Protein AF-A0A819RD17-F1 (afdb_monomer_lite)

InterPro domains:
  IPR031424 UPAR/Ly6 domain-containing protein Quiver-like [PF17064] (22-105)
  IPR050975 Sleep homeostasis regulator [PTHR33562] (3-104)

Secondary structure (DSSP, 8-state):
--HHHHHHHHHHHHHT-PPPPPEEE-EETTT-TTS-SSS---TTTSPEEETTGGGGGSBTEEEEEEEEEPPP-SSS---EEEEEEEEEEETTEEESSPEEEE-TTS-EEEE-

Structure (mmCIF, N/CA/C/O backbone):
data_AF-A0A819RD17-F1
#
_entry.id   AF-A0A819RD17-F1
#
loop_
_atom_site.group_PDB
_atom_site.id
_atom_site.type_symbol
_atom_site.label_atom_id
_atom_site.label_alt_id
_atom_site.label_comp_id
_atom_site.label_asym_id
_atom_site.label_entity_id
_atom_site.label_seq_id
_atom_site.pdbx_PDB_ins_code
_atom_site.Cartn_x
_atom_site.Cartn_y
_atom_site.Cartn_z
_atom_site.occupancy
_atom_site.B_iso_or_equiv
_atom_site.auth_seq_id
_atom_site.auth_comp_id
_atom_site.auth_asym_id
_atom_site.auth_atom_id
_atom_site.pdbx_PDB_model_num
ATOM 1 N N . MET A 1 1 ? -21.193 -17.506 45.192 1.00 62.19 1 MET A N 1
ATOM 2 C CA . MET A 1 1 ? -20.899 -17.572 43.744 1.00 62.19 1 MET A CA 1
ATOM 3 C C . MET A 1 1 ? -19.393 -17.740 43.605 1.00 62.19 1 MET A C 1
ATOM 5 O O . MET A 1 1 ? -18.667 -16.884 44.088 1.00 62.19 1 MET A O 1
ATOM 9 N N . ASN A 1 2 ? -18.933 -18.905 43.141 1.00 82.00 2 ASN A N 1
ATOM 10 C CA . ASN A 1 2 ? -17.536 -19.341 43.277 1.00 82.00 2 ASN A CA 1
ATOM 11 C C . ASN A 1 2 ? -16.602 -18.449 42.436 1.00 82.00 2 ASN A C 1
ATOM 13 O O . ASN A 1 2 ? -16.873 -18.237 41.257 1.00 82.00 2 ASN A O 1
ATOM 17 N N . THR A 1 3 ? -15.500 -17.956 43.004 1.00 86.31 3 THR A N 1
ATOM 18 C CA . THR A 1 3 ? -14.491 -17.127 42.301 1.00 86.31 3 THR A CA 1
ATOM 19 C C . THR A 1 3 ? -13.966 -17.789 41.024 1.00 86.31 3 THR A C 1
ATOM 21 O O . THR A 1 3 ? -13.708 -17.119 40.028 1.00 86.31 3 THR A O 1
ATOM 24 N N . LEU A 1 4 ? -13.904 -19.119 41.020 1.00 87.12 4 LEU A N 1
ATOM 25 C CA . LEU A 1 4 ? -13.515 -19.949 39.879 1.00 87.12 4 LEU A CA 1
ATOM 26 C C . LEU A 1 4 ? -14.511 -19.858 38.705 1.00 87.12 4 LEU A C 1
ATOM 28 O O . LEU A 1 4 ? -14.116 -19.848 37.545 1.00 87.12 4 LEU A O 1
ATOM 32 N N . PHE A 1 5 ? -15.802 -19.716 39.013 1.00 89.81 5 PHE A N 1
ATOM 33 C CA . PHE A 1 5 ? -16.865 -19.541 38.022 1.00 89.81 5 PHE A CA 1
ATOM 34 C C . PHE A 1 5 ? -16.787 -18.158 37.362 1.00 89.81 5 PHE A C 1
ATOM 36 O O . PHE A 1 5 ? -16.983 -18.027 36.158 1.00 89.81 5 PHE A O 1
ATOM 43 N N . ILE A 1 6 ? -16.440 -17.132 38.145 1.00 89.31 6 ILE A N 1
ATOM 44 C CA . ILE A 1 6 ? -16.242 -15.763 37.652 1.00 89.31 6 ILE A CA 1
ATOM 45 C C . ILE A 1 6 ? -15.029 -15.710 36.712 1.00 89.31 6 ILE A C 1
ATOM 47 O O . ILE A 1 6 ? -15.130 -15.161 35.619 1.00 89.31 6 ILE A O 1
ATOM 51 N N . LEU A 1 7 ? -13.912 -16.341 37.091 1.00 91.31 7 LEU A N 1
ATOM 52 C CA . LEU A 1 7 ? -12.710 -16.442 36.250 1.00 91.31 7 LEU A CA 1
ATOM 53 C C . LEU A 1 7 ? -12.985 -17.123 34.904 1.00 91.31 7 LEU A C 1
ATOM 55 O O . LEU A 1 7 ? -12.504 -16.654 33.876 1.00 91.31 7 LEU A O 1
ATOM 59 N N . PHE A 1 8 ? -13.783 -18.192 34.901 1.00 92.19 8 PHE A N 1
ATOM 60 C CA . PHE A 1 8 ? -14.159 -18.891 33.673 1.00 92.19 8 PHE A CA 1
ATOM 61 C C . PHE A 1 8 ? -14.958 -17.992 32.717 1.00 92.19 8 PHE A C 1
ATOM 63 O O . PHE A 1 8 ? -14.619 -17.900 31.540 1.00 92.19 8 PHE A O 1
ATOM 70 N N . PHE A 1 9 ? -15.966 -17.269 33.218 1.00 91.31 9 PHE A N 1
ATOM 71 C CA . PHE A 1 9 ? -16.749 -16.342 32.393 1.00 91.31 9 PHE A CA 1
ATOM 72 C C . PHE A 1 9 ? -15.921 -15.168 31.860 1.00 91.31 9 PHE A C 1
ATOM 74 O O . PHE A 1 9 ? -16.098 -14.777 30.709 1.00 91.31 9 PHE A O 1
ATOM 81 N N . VAL A 1 10 ? -14.989 -14.637 32.658 1.00 92.81 10 VAL A N 1
ATOM 82 C CA . VAL A 1 10 ? -14.076 -13.571 32.214 1.00 92.81 10 VAL A CA 1
ATOM 83 C C . VAL A 1 10 ? -13.148 -14.070 31.106 1.00 92.81 10 VAL A C 1
ATOM 85 O O . VAL A 1 10 ? -12.993 -13.388 30.097 1.00 92.81 10 VAL A O 1
ATOM 88 N N . LEU A 1 11 ? -12.576 -15.270 31.245 1.00 91.31 11 LEU A N 1
ATOM 89 C CA . LEU A 1 11 ? -11.732 -15.865 30.207 1.00 91.31 11 LEU A CA 1
ATOM 90 C C . LEU A 1 11 ? -12.502 -16.059 28.901 1.00 91.31 11 LEU A C 1
ATOM 92 O O . LEU A 1 11 ? -12.014 -15.624 27.866 1.00 91.31 11 LEU A O 1
ATOM 96 N N . VAL A 1 12 ? -13.710 -16.633 28.955 1.00 90.62 12 VAL A N 1
ATOM 97 C CA . VAL A 1 12 ? -14.572 -16.823 27.774 1.00 90.62 12 VAL A CA 1
ATOM 98 C C . VAL A 1 12 ? -14.935 -15.490 27.111 1.00 90.62 12 VAL A C 1
ATOM 100 O O . VAL A 1 12 ? -14.962 -15.406 25.886 1.00 90.62 12 VAL A O 1
ATOM 103 N N . TYR A 1 13 ? -15.161 -14.435 27.896 1.00 89.44 13 TYR A N 1
ATOM 104 C CA . TYR A 1 13 ? -15.461 -13.104 27.369 1.00 89.44 13 TYR A CA 1
ATOM 105 C C . TYR A 1 13 ? -14.274 -12.490 26.608 1.00 89.44 13 TYR A C 1
ATOM 107 O O . TYR A 1 13 ? -14.463 -11.888 25.557 1.00 89.44 13 TYR A O 1
ATOM 115 N N . ILE A 1 14 ? -13.041 -12.687 27.090 1.00 86.94 14 ILE A N 1
ATOM 116 C CA . ILE A 1 14 ? -11.831 -12.136 26.454 1.00 86.94 14 ILE A CA 1
ATOM 117 C C . ILE A 1 14 ? -11.557 -12.787 25.086 1.00 86.94 14 ILE A C 1
ATOM 119 O O . ILE A 1 14 ? -11.112 -12.107 24.167 1.00 86.94 14 ILE A O 1
ATOM 123 N N . ILE A 1 15 ? -11.859 -14.078 24.913 1.00 82.69 15 ILE A N 1
ATOM 124 C CA . ILE A 1 15 ? -11.660 -14.792 23.630 1.00 82.69 15 ILE A CA 1
ATOM 125 C C . ILE A 1 15 ? -12.662 -14.372 22.543 1.00 82.69 15 ILE A C 1
ATOM 127 O O . ILE A 1 15 ? -12.461 -14.688 21.375 1.00 82.69 15 ILE A O 1
ATOM 131 N N . GLN A 1 16 ? -13.756 -13.706 22.921 1.00 76.69 16 GLN A N 1
ATOM 132 C CA . GLN A 1 16 ? -14.814 -13.258 22.009 1.00 76.69 16 GLN A CA 1
ATOM 133 C C . GLN A 1 16 ? -14.598 -11.821 21.511 1.00 76.69 16 GLN A C 1
ATOM 135 O O . GLN A 1 16 ? -15.432 -11.318 20.762 1.00 76.69 16 GLN A O 1
ATOM 140 N N . ILE A 1 17 ? -13.526 -11.139 21.932 1.00 77.50 17 ILE A N 1
ATOM 141 C CA . ILE A 1 17 ? -13.257 -9.762 21.510 1.00 77.50 17 ILE A CA 1
ATOM 142 C C . ILE A 1 17 ? -12.912 -9.780 20.012 1.00 77.50 17 ILE A C 1
ATOM 144 O O . ILE A 1 17 ? -11.894 -10.376 19.646 1.00 77.50 17 ILE A O 1
ATOM 148 N N . PRO A 1 18 ? -13.730 -9.161 19.138 1.00 68.12 18 PRO A N 1
ATOM 149 C CA . PRO A 1 18 ? -13.377 -9.036 17.735 1.00 68.12 18 PRO A CA 1
ATOM 150 C C . PRO A 1 18 ? -12.120 -8.167 17.630 1.00 68.12 18 PRO A C 1
ATOM 152 O O . PRO A 1 18 ? -12.041 -7.090 18.220 1.00 68.12 18 PRO A O 1
ATOM 155 N N . VAL A 1 19 ? -11.116 -8.661 16.913 1.00 70.31 19 VAL A N 1
ATOM 156 C CA . VAL A 1 19 ? -9.969 -7.846 16.496 1.00 70.31 19 VAL A CA 1
ATOM 157 C C . VAL A 1 19 ? -10.490 -6.870 15.446 1.00 70.31 19 VAL A C 1
ATOM 159 O O . VAL A 1 19 ? -11.272 -7.299 14.611 1.00 70.31 19 VAL A O 1
ATOM 162 N N . ASP A 1 20 ? -10.101 -5.594 15.467 1.00 73.44 20 ASP A N 1
ATOM 163 C CA . ASP A 1 20 ? -10.421 -4.686 14.357 1.00 73.44 20 ASP A CA 1
ATOM 164 C C . ASP A 1 20 ? -9.622 -5.088 13.109 1.00 73.44 20 ASP A C 1
ATOM 166 O O . ASP A 1 20 ? -8.416 -5.343 13.183 1.00 73.44 20 ASP A O 1
ATOM 170 N N . GLY A 1 21 ? -10.305 -5.165 11.966 1.00 83.25 21 GLY A N 1
ATOM 171 C CA . GLY A 1 21 ? -9.683 -5.460 10.677 1.00 83.25 21 GLY A CA 1
ATOM 172 C C . GLY A 1 21 ? -8.745 -4.333 10.252 1.00 83.25 21 GLY A C 1
ATOM 173 O O . GLY A 1 21 ? -8.955 -3.168 10.601 1.00 83.25 21 GLY A O 1
ATOM 174 N N . ILE A 1 22 ? -7.686 -4.657 9.506 1.00 89.12 22 ILE A N 1
ATOM 175 C CA . ILE A 1 22 ? -6.764 -3.626 9.023 1.00 89.12 22 ILE A CA 1
ATOM 176 C C . ILE A 1 22 ? -7.434 -2.726 7.978 1.00 89.12 22 ILE A C 1
ATOM 178 O O . ILE A 1 22 ? -7.899 -3.183 6.935 1.00 89.12 22 ILE A O 1
ATOM 182 N N . GLN A 1 23 ? -7.415 -1.420 8.244 1.00 91.44 23 GLN A N 1
ATOM 183 C CA . GLN A 1 23 ? -7.935 -0.401 7.340 1.00 91.44 23 GLN A CA 1
ATOM 184 C C . GLN A 1 23 ? -6.818 0.521 6.852 1.00 91.44 23 GLN A C 1
ATOM 186 O O . GLN A 1 23 ? -5.971 0.962 7.634 1.00 91.44 23 GLN A O 1
ATOM 191 N N . CYS A 1 24 ? -6.825 0.835 5.557 1.00 92.75 24 CYS A N 1
ATOM 192 C CA . CYS A 1 24 ? -5.804 1.668 4.925 1.00 92.75 24 CYS A CA 1
ATOM 193 C C . CYS A 1 24 ? -6.437 2.739 4.040 1.00 92.75 24 CYS A C 1
ATOM 195 O O . CYS A 1 24 ? -7.500 2.542 3.459 1.00 92.75 24 CYS A O 1
ATOM 197 N N . TYR A 1 25 ? -5.750 3.868 3.883 1.00 93.31 25 TYR A N 1
ATOM 198 C CA . TYR A 1 25 ? -6.114 4.848 2.863 1.00 93.31 25 TYR A CA 1
ATOM 199 C C . TYR A 1 25 ? -5.740 4.330 1.475 1.00 93.31 25 TYR A C 1
ATOM 201 O O . TYR A 1 25 ? -4.591 3.929 1.257 1.00 93.31 25 TYR A O 1
ATOM 209 N N . GLN A 1 26 ? -6.688 4.383 0.539 1.00 91.44 26 GLN A N 1
ATOM 210 C CA . GLN A 1 26 ? -6.464 4.002 -0.851 1.00 91.44 26 GLN A CA 1
ATOM 211 C C . GLN A 1 26 ? -6.545 5.231 -1.757 1.00 91.44 26 GLN A C 1
ATOM 213 O O . GLN A 1 26 ? -7.598 5.853 -1.848 1.00 91.44 26 GLN A O 1
ATOM 218 N N . CYS A 1 27 ? -5.423 5.598 -2.385 1.00 92.56 27 CYS A N 1
ATOM 219 C CA . CYS A 1 27 ? -5.355 6.739 -3.303 1.00 92.56 27 CYS A CA 1
ATOM 220 C C . CYS A 1 27 ? -4.142 6.673 -4.240 1.00 92.56 27 CYS A C 1
ATOM 222 O O . CYS A 1 27 ? -3.126 6.041 -3.913 1.00 92.56 27 CYS A O 1
ATOM 224 N N . SER A 1 28 ? -4.229 7.357 -5.383 1.00 93.00 28 SER A N 1
ATOM 225 C CA . SER A 1 28 ? -3.150 7.464 -6.373 1.00 93.00 28 SER A CA 1
ATOM 226 C C . SER A 1 28 ? -2.888 8.919 -6.741 1.00 93.00 28 SER A C 1
ATOM 228 O O . SER A 1 28 ? -3.806 9.643 -7.101 1.00 93.00 28 SER A O 1
ATOM 230 N N . SER A 1 29 ? -1.627 9.351 -6.736 1.00 93.94 29 SER A N 1
ATOM 231 C CA . SER A 1 29 ? -1.275 10.727 -7.115 1.00 93.94 29 SER A CA 1
ATOM 232 C C . SER A 1 29 ? -1.461 11.043 -8.601 1.00 93.94 29 SER A C 1
ATOM 234 O O . SER A 1 29 ? -1.305 12.195 -8.991 1.00 93.94 29 SER A O 1
ATOM 236 N N . GLU A 1 30 ? -1.689 10.029 -9.439 1.00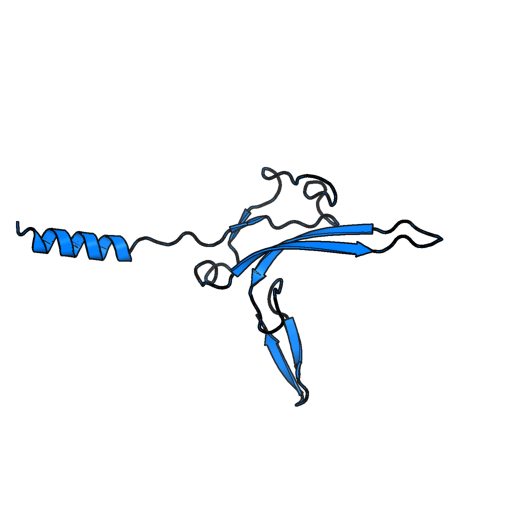 90.56 30 GLU A N 1
ATOM 237 C CA . GLU A 1 30 ? -2.008 10.209 -10.863 1.00 90.56 30 GLU A CA 1
ATOM 238 C C . GLU A 1 30 ? -3.484 10.565 -11.082 1.00 90.56 30 GLU A C 1
ATOM 240 O O . GLU A 1 30 ? -3.804 11.242 -12.055 1.00 90.56 30 GLU A O 1
ATOM 245 N N . GLU A 1 31 ? -4.365 10.135 -10.176 1.00 88.94 31 GLU A N 1
ATOM 246 C CA . GLU A 1 31 ? -5.821 10.261 -10.318 1.00 88.94 31 GLU A CA 1
ATOM 247 C C . GLU A 1 31 ? -6.414 11.262 -9.312 1.00 88.94 31 GLU A C 1
ATOM 249 O O . GLU A 1 31 ? -7.351 11.988 -9.643 1.00 88.94 31 GLU A O 1
ATOM 254 N N . ASP A 1 32 ? -5.831 11.358 -8.111 1.00 89.56 32 ASP A N 1
ATOM 255 C CA . ASP A 1 32 ? -6.386 12.097 -6.979 1.00 89.56 32 ASP A CA 1
ATOM 256 C C . ASP A 1 32 ? -5.531 13.317 -6.599 1.00 89.56 32 ASP A C 1
ATOM 258 O O . ASP A 1 32 ? -4.422 13.195 -6.066 1.00 89.56 32 ASP A O 1
ATOM 262 N N . GLU A 1 33 ? -6.092 14.521 -6.745 1.00 87.44 33 GLU A N 1
ATOM 263 C CA . GLU A 1 33 ? -5.448 15.772 -6.300 1.00 87.44 33 GLU A CA 1
ATOM 264 C C . GLU A 1 33 ? -5.193 15.784 -4.779 1.00 87.44 33 GLU A C 1
ATOM 266 O O . GLU A 1 33 ? -4.196 16.322 -4.296 1.00 87.44 33 GLU A O 1
ATOM 271 N N . PHE A 1 34 ? -6.057 15.113 -4.011 1.00 91.44 34 PHE A N 1
ATOM 272 C CA . PHE A 1 34 ? -5.952 14.996 -2.553 1.00 91.44 34 PHE A CA 1
ATOM 273 C C . PHE A 1 34 ? -4.916 13.960 -2.088 1.00 91.44 34 PHE A C 1
ATOM 275 O O . PHE A 1 34 ? -4.708 13.788 -0.881 1.00 91.44 34 PHE A O 1
ATOM 282 N N . CYS A 1 35 ? -4.248 13.279 -3.023 1.00 92.44 35 CYS A N 1
ATOM 283 C CA . CYS A 1 35 ? -3.186 12.310 -2.771 1.00 92.44 35 CYS A CA 1
ATOM 284 C C . CYS A 1 35 ? -1.875 12.751 -3.444 1.00 92.44 35 CYS A C 1
ATOM 286 O O . CYS A 1 35 ? -1.311 12.013 -4.252 1.00 92.44 35 CYS A O 1
ATOM 288 N N . PRO A 1 36 ? -1.334 13.939 -3.124 1.00 92.00 36 PRO A N 1
ATOM 289 C CA . PRO A 1 36 ? -0.219 14.492 -3.873 1.00 92.00 36 PRO A CA 1
ATOM 290 C C . PRO A 1 36 ? 1.033 13.608 -3.773 1.00 92.00 36 PRO A C 1
ATOM 292 O O . PRO A 1 36 ? 1.348 13.022 -2.727 1.00 92.00 36 PRO A O 1
ATOM 295 N N . ALA A 1 37 ? 1.793 13.558 -4.870 1.00 91.56 37 ALA A N 1
ATOM 296 C CA . ALA A 1 37 ? 3.082 12.866 -4.931 1.00 91.56 37 ALA A CA 1
ATOM 297 C C . ALA A 1 37 ? 4.125 13.486 -3.981 1.00 91.56 37 ALA A C 1
ATOM 299 O O . ALA A 1 37 ? 5.035 12.807 -3.489 1.00 91.56 37 ALA A O 1
ATOM 300 N N . PHE A 1 38 ? 3.966 14.781 -3.700 1.00 87.94 38 PHE A N 1
ATOM 301 C CA . PHE A 1 38 ? 4.807 15.563 -2.808 1.00 87.94 38 PHE A CA 1
ATOM 302 C C . PHE A 1 38 ? 3.964 16.115 -1.656 1.00 87.94 38 PHE A C 1
ATOM 304 O O . PHE A 1 38 ? 2.950 16.767 -1.877 1.00 87.94 38 PHE A O 1
ATOM 311 N N . GLY A 1 39 ? 4.401 15.880 -0.418 1.00 87.88 39 GLY A N 1
ATOM 312 C CA . GLY A 1 39 ? 3.711 16.361 0.781 1.00 87.88 39 GLY A CA 1
ATOM 313 C C . GLY A 1 39 ? 2.808 15.323 1.451 1.00 87.88 39 GLY A C 1
ATOM 314 O O . GLY A 1 39 ? 2.989 14.109 1.301 1.00 87.88 39 GLY A O 1
ATOM 315 N N . LYS A 1 40 ? 1.883 15.823 2.276 1.00 89.00 40 LYS A N 1
ATOM 316 C CA . LYS A 1 40 ? 0.908 15.016 3.021 1.00 89.00 40 LYS A CA 1
ATOM 317 C C . LYS A 1 40 ? -0.387 14.905 2.216 1.00 89.00 40 LYS A C 1
ATOM 319 O O . LYS A 1 40 ? -0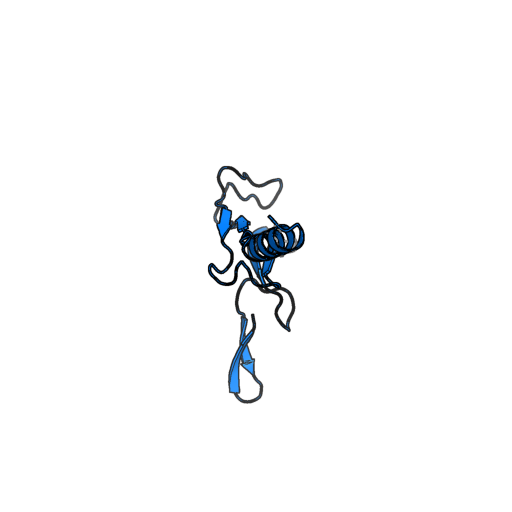.748 15.844 1.518 1.00 89.00 40 LYS A O 1
ATOM 324 N N . PHE A 1 41 ? -1.047 13.756 2.314 1.00 89.88 41 PHE A N 1
ATOM 325 C CA . PHE A 1 41 ? -2.369 13.547 1.726 1.00 89.88 41 PHE A CA 1
ATOM 326 C C . PHE A 1 41 ? -3.449 14.010 2.704 1.00 89.88 41 PHE A C 1
ATOM 328 O O . PHE A 1 41 ? -3.192 14.091 3.907 1.00 89.88 41 PHE A O 1
ATOM 335 N N . ASP A 1 42 ? -4.629 14.327 2.184 1.00 91.06 42 ASP A N 1
ATOM 336 C CA . ASP A 1 42 ? -5.759 14.753 3.007 1.00 91.06 42 ASP A CA 1
ATOM 337 C C . ASP A 1 42 ? -6.555 13.534 3.495 1.00 91.06 42 ASP A C 1
ATOM 339 O O . ASP A 1 42 ? -7.250 12.870 2.725 1.00 91.06 42 ASP A O 1
ATOM 343 N N . GLU A 1 43 ? -6.450 13.232 4.784 1.00 90.38 43 GLU A N 1
ATOM 344 C CA . GLU A 1 43 ? -7.154 12.121 5.437 1.00 90.38 43 GLU A CA 1
ATOM 345 C C . GLU A 1 43 ? -8.682 12.284 5.429 1.00 90.38 43 GLU A C 1
ATOM 347 O O . GLU A 1 43 ? -9.406 11.300 5.521 1.00 90.38 43 GLU A O 1
ATOM 352 N N . THR A 1 44 ? -9.196 13.509 5.275 1.00 90.25 44 THR A N 1
ATOM 353 C CA . THR A 1 44 ?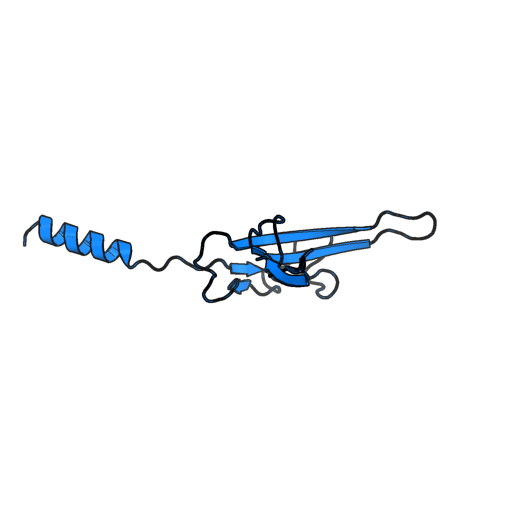 -10.647 13.767 5.245 1.00 90.25 44 THR A CA 1
ATOM 354 C C . THR A 1 44 ? -11.270 13.523 3.873 1.00 90.25 44 THR A C 1
ATOM 356 O O . THR A 1 44 ? -12.488 13.374 3.761 1.00 90.25 44 THR A O 1
ATOM 359 N N . LYS A 1 45 ? -10.443 13.514 2.820 1.00 90.38 45 LYS A N 1
ATOM 360 C CA . LYS A 1 45 ? -10.872 13.359 1.423 1.00 90.38 45 LYS A CA 1
ATOM 361 C C . LYS A 1 45 ? -10.580 11.978 0.861 1.00 90.38 45 LYS A C 1
ATOM 363 O O . LYS A 1 45 ? -11.308 11.528 -0.017 1.00 90.38 45 LYS A O 1
ATOM 368 N N . ASN A 1 46 ? -9.540 11.314 1.356 1.00 89.88 46 ASN A N 1
ATOM 369 C CA . ASN A 1 46 ? -9.194 9.966 0.927 1.00 89.88 46 ASN A CA 1
ATOM 370 C C . ASN A 1 46 ? -9.962 8.935 1.757 1.00 89.88 46 ASN A C 1
ATOM 372 O O . ASN A 1 46 ? -9.990 9.009 2.984 1.00 89.88 46 ASN A O 1
ATOM 376 N N . ALA A 1 47 ? -10.576 7.962 1.088 1.00 87.94 47 ALA A N 1
ATOM 377 C CA . ALA A 1 47 ? -11.358 6.936 1.761 1.00 87.94 47 ALA A CA 1
ATOM 378 C C . ALA A 1 47 ? -10.455 5.963 2.531 1.00 87.94 47 ALA A C 1
ATOM 380 O O . ALA A 1 47 ? -9.442 5.479 2.014 1.00 87.94 47 ALA A O 1
ATOM 381 N N . LEU A 1 48 ? -10.862 5.656 3.762 1.00 91.44 48 LEU A N 1
ATOM 382 C CA . LEU A 1 48 ? -10.329 4.549 4.541 1.00 91.44 48 LEU A CA 1
ATOM 383 C C . LEU A 1 48 ? -11.087 3.279 4.130 1.00 91.44 48 LEU A C 1
ATOM 385 O O . LEU A 1 48 ? -12.315 3.239 4.226 1.00 91.44 48 LEU A O 1
ATOM 389 N N . VAL A 1 49 ? -10.374 2.269 3.639 1.00 90.44 49 VAL A N 1
ATOM 390 C CA . VAL A 1 49 ? -10.969 1.020 3.146 1.00 90.44 49 VAL A CA 1
ATOM 391 C C . VAL A 1 49 ? -10.541 -0.160 4.007 1.00 90.44 49 VAL A C 1
ATOM 393 O O . VAL A 1 49 ? -9.414 -0.196 4.499 1.00 90.44 49 VAL A O 1
ATOM 396 N N . ASP A 1 50 ? -11.442 -1.125 4.173 1.00 90.31 50 ASP A N 1
ATOM 397 C CA . ASP A 1 50 ? -11.156 -2.401 4.828 1.00 90.31 50 ASP A CA 1
ATOM 398 C C . ASP A 1 50 ? -10.378 -3.323 3.878 1.00 90.31 50 ASP A C 1
ATOM 400 O O . ASP A 1 50 ? -10.827 -3.621 2.765 1.00 90.31 50 ASP A O 1
ATOM 404 N N . CYS A 1 51 ? -9.180 -3.738 4.284 1.00 87.62 51 CYS A N 1
ATOM 405 C CA . CYS A 1 51 ? -8.273 -4.460 3.404 1.00 87.62 51 CYS A CA 1
ATOM 406 C C . CYS A 1 51 ? -8.683 -5.919 3.245 1.00 87.62 51 CYS A C 1
ATOM 408 O O . CYS A 1 51 ? -8.608 -6.691 4.190 1.00 87.62 51 CYS A O 1
ATOM 410 N N . PHE A 1 52 ? -9.023 -6.322 2.019 1.00 82.25 52 PHE A N 1
ATOM 411 C CA . PHE A 1 52 ? -9.381 -7.709 1.686 1.00 82.25 52 PHE A CA 1
ATOM 412 C C . PHE A 1 52 ? -10.618 -8.241 2.439 1.00 82.25 52 PHE A C 1
ATOM 414 O O . PHE A 1 52 ? -10.868 -9.445 2.452 1.00 82.25 52 PHE A O 1
ATOM 421 N N . SER A 1 53 ? -11.439 -7.342 3.000 1.00 82.69 53 SER A N 1
ATOM 422 C CA . SER A 1 53 ? -12.711 -7.642 3.665 1.00 82.69 53 SER A CA 1
ATOM 423 C C . SER A 1 53 ? -12.592 -8.750 4.722 1.00 82.69 53 SER A C 1
ATOM 425 O O . SER A 1 53 ? -12.184 -8.482 5.840 1.00 82.69 53 SER A O 1
ATOM 427 N N . LEU A 1 54 ? -12.905 -10.006 4.391 1.00 77.38 54 LEU A N 1
ATOM 428 C CA . LEU A 1 54 ? -12.826 -11.132 5.330 1.00 77.38 54 LEU A CA 1
ATOM 429 C C . LEU A 1 54 ? -11.391 -11.462 5.760 1.00 77.38 54 LEU A C 1
ATOM 431 O O . LEU A 1 54 ? -11.180 -11.975 6.858 1.00 77.38 54 LEU A O 1
ATOM 435 N N . GLU A 1 55 ? -10.410 -11.177 4.907 1.00 77.69 55 GLU A N 1
ATOM 436 C CA . GLU A 1 55 ? -9.001 -11.448 5.200 1.00 77.69 55 GLU A CA 1
ATOM 437 C C . GLU A 1 55 ? -8.346 -10.317 6.009 1.00 77.69 55 GLU A C 1
ATOM 439 O O . GLU A 1 55 ? -7.216 -10.470 6.463 1.00 77.69 55 GLU A O 1
ATOM 444 N N . SER A 1 56 ? -9.055 -9.216 6.293 1.00 77.62 56 SER A N 1
ATOM 445 C CA . SER A 1 56 ? -8.517 -8.080 7.060 1.00 77.62 56 SER A CA 1
ATOM 446 C C . SER A 1 56 ? -8.079 -8.446 8.485 1.00 77.62 56 SER A C 1
ATOM 448 O O . SER A 1 56 ? -7.267 -7.740 9.088 1.00 77.62 56 SER A O 1
ATOM 450 N N . TYR A 1 57 ? -8.583 -9.570 9.004 1.00 81.81 57 TYR A N 1
ATOM 451 C CA . TYR A 1 57 ? -8.270 -10.130 10.320 1.00 81.81 57 TYR A CA 1
ATOM 452 C C . TYR A 1 57 ? -7.109 -11.142 10.300 1.00 81.81 57 TYR A C 1
ATOM 454 O O . TYR A 1 57 ? -6.693 -11.628 11.354 1.00 81.81 57 TYR A O 1
ATOM 462 N N . VAL A 1 58 ? -6.589 -11.494 9.118 1.00 81.88 58 VAL A N 1
ATOM 463 C CA . VAL A 1 58 ? -5.513 -12.479 8.955 1.00 81.88 58 VAL A CA 1
ATOM 464 C C . VAL A 1 58 ? -4.150 -11.776 9.027 1.00 81.88 58 VAL A C 1
ATOM 466 O O . VAL A 1 58 ? -3.935 -10.738 8.398 1.00 81.88 58 VAL A O 1
ATOM 469 N N . PRO A 1 59 ? -3.175 -12.310 9.784 1.00 79.31 59 PRO A N 1
ATOM 470 C CA . PRO A 1 59 ? -1.837 -11.737 9.812 1.00 79.31 59 PRO A CA 1
ATOM 471 C C . PRO A 1 59 ? -1.152 -11.892 8.449 1.00 79.31 59 PRO A C 1
ATOM 473 O O . PRO A 1 59 ? -1.139 -12.973 7.869 1.00 79.31 59 PRO A O 1
ATOM 476 N N . GLY A 1 60 ? -0.516 -10.825 7.968 1.00 81.62 60 GLY A N 1
ATOM 477 C CA . GLY A 1 60 ? 0.177 -10.814 6.673 1.00 81.62 60 GLY A CA 1
ATOM 478 C C . GLY A 1 60 ? -0.220 -9.640 5.786 1.00 81.62 60 GLY A C 1
ATOM 479 O O . GLY A 1 60 ? 0.558 -9.265 4.905 1.00 81.62 60 GLY A O 1
ATOM 480 N N . HIS A 1 61 ? -1.366 -9.018 6.074 1.00 87.38 61 HIS A N 1
ATOM 481 C CA . HIS A 1 61 ? -1.812 -7.790 5.427 1.00 87.38 61 HIS A CA 1
ATOM 482 C C . HIS A 1 61 ? -1.236 -6.542 6.112 1.00 87.38 61 HIS A C 1
ATOM 484 O O . HIS A 1 61 ? -1.015 -6.519 7.324 1.00 87.38 61 HIS A O 1
ATOM 490 N N . MET A 1 62 ? -0.949 -5.503 5.326 1.00 89.88 62 MET A N 1
ATOM 491 C CA . MET A 1 62 ? -0.398 -4.231 5.803 1.00 89.88 62 MET A CA 1
ATOM 492 C C . MET A 1 62 ? -0.794 -3.062 4.896 1.00 89.88 62 MET A C 1
ATOM 494 O O . MET A 1 62 ? -1.068 -3.252 3.713 1.00 89.88 62 MET A O 1
ATOM 498 N N . CYS A 1 63 ? -0.746 -1.836 5.419 1.00 92.25 63 CYS A N 1
ATOM 499 C CA . CYS A 1 63 ? -0.826 -0.637 4.585 1.00 92.25 63 CYS A CA 1
ATOM 500 C C . CYS A 1 63 ? 0.518 -0.374 3.908 1.00 92.25 63 CYS A C 1
ATOM 502 O O . CYS A 1 6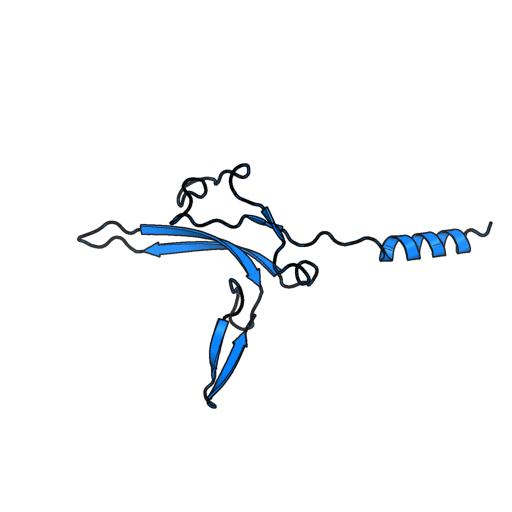3 ? 1.551 -0.312 4.580 1.00 92.25 63 CYS A O 1
ATOM 504 N N . MET A 1 64 ? 0.510 -0.158 2.593 1.00 92.12 64 MET A N 1
ATOM 505 C CA . MET A 1 64 ? 1.710 0.189 1.837 1.00 92.12 64 MET A CA 1
ATOM 506 C C . MET A 1 64 ? 1.607 1.560 1.175 1.00 92.12 64 MET A C 1
ATOM 508 O O . MET A 1 64 ? 0.539 2.020 0.774 1.00 92.12 64 MET A O 1
ATOM 512 N N . LYS A 1 65 ? 2.770 2.193 1.013 1.00 92.50 65 LYS A N 1
ATOM 513 C CA . LYS A 1 65 ? 2.967 3.369 0.167 1.00 92.50 65 LYS A CA 1
ATOM 514 C C . LYS A 1 65 ? 4.012 3.026 -0.889 1.00 92.50 65 LYS A C 1
ATOM 516 O O . LYS A 1 65 ? 5.192 2.906 -0.568 1.00 92.50 65 LYS A O 1
ATOM 521 N N . MET A 1 66 ? 3.588 2.901 -2.141 1.00 92.06 66 MET A N 1
ATOM 522 C CA . MET A 1 66 ? 4.477 2.724 -3.284 1.00 92.06 66 MET A CA 1
ATOM 523 C C . MET A 1 66 ? 4.874 4.086 -3.844 1.00 92.06 66 MET A C 1
ATOM 525 O O . MET A 1 66 ? 4.018 4.928 -4.103 1.00 92.06 66 MET A O 1
ATOM 529 N N . VAL A 1 67 ? 6.173 4.297 -4.042 1.00 92.94 67 VAL A N 1
ATOM 530 C CA . VAL A 1 67 ? 6.713 5.486 -4.705 1.00 92.94 67 VAL A CA 1
ATOM 531 C C . VAL A 1 67 ? 7.395 5.029 -5.985 1.00 92.94 67 VAL A C 1
ATOM 533 O O . VAL A 1 67 ? 8.323 4.225 -5.935 1.00 92.94 67 VAL A O 1
ATOM 536 N N . LYS A 1 68 ? 6.913 5.518 -7.125 1.00 92.25 68 LYS A N 1
ATOM 537 C CA . LYS A 1 68 ? 7.491 5.279 -8.447 1.00 92.25 68 LYS A CA 1
ATOM 538 C C . LYS A 1 68 ? 8.114 6.587 -8.910 1.00 92.25 68 LYS A C 1
ATOM 540 O O . LYS A 1 68 ? 7.415 7.589 -9.015 1.00 92.25 68 LYS A O 1
ATOM 545 N N . GLU A 1 69 ? 9.416 6.587 -9.145 1.00 93.12 69 GLU A N 1
ATOM 546 C CA . GLU A 1 69 ? 10.153 7.765 -9.603 1.00 93.12 69 GLU A CA 1
ATOM 547 C C . GLU A 1 69 ? 10.843 7.434 -10.920 1.00 93.12 69 GLU A C 1
ATOM 549 O O . GLU A 1 69 ? 11.520 6.411 -11.035 1.00 93.12 69 GLU A O 1
ATOM 554 N N . SER A 1 70 ? 10.658 8.296 -11.919 1.00 91.44 70 SER A N 1
ATOM 555 C CA . SER A 1 70 ? 11.481 8.287 -13.120 1.00 91.44 70 SER A CA 1
ATOM 556 C C . SER A 1 70 ? 12.637 9.266 -12.944 1.00 91.44 70 SER A C 1
ATOM 558 O O . SER A 1 70 ? 12.500 10.317 -12.317 1.00 91.44 70 SER A O 1
ATOM 560 N N . TYR A 1 71 ? 13.783 8.935 -13.529 1.00 92.81 71 TYR A N 1
ATOM 561 C CA . TYR A 1 71 ? 14.921 9.846 -13.555 1.00 92.81 71 TYR A CA 1
ATOM 562 C C . TYR A 1 71 ? 14.664 11.017 -14.507 1.00 92.81 71 TYR A C 1
ATOM 564 O O . TYR A 1 71 ? 13.976 10.868 -15.522 1.00 92.81 71 TYR A O 1
ATOM 572 N N . ASP A 1 72 ? 15.253 12.168 -14.183 1.00 93.50 72 ASP A N 1
ATOM 573 C CA . ASP A 1 72 ? 15.383 13.281 -15.120 1.00 93.50 72 ASP A CA 1
ATOM 574 C C . ASP A 1 72 ? 16.196 12.814 -16.337 1.00 93.50 72 ASP A C 1
ATOM 576 O O . ASP A 1 72 ? 17.252 12.190 -16.205 1.00 93.50 72 ASP A O 1
ATOM 580 N N . THR A 1 73 ? 15.713 13.136 -17.533 1.00 92.12 73 THR A N 1
ATOM 581 C CA . THR A 1 73 ? 16.454 12.940 -18.785 1.00 92.12 73 THR A CA 1
ATOM 582 C C . THR A 1 73 ? 16.959 14.284 -19.296 1.00 92.12 73 THR A C 1
ATOM 584 O O . THR A 1 73 ? 16.533 15.341 -18.834 1.00 92.12 73 THR A O 1
ATOM 587 N N . PHE A 1 74 ? 17.844 14.269 -20.296 1.00 93.88 74 PHE A N 1
ATOM 588 C CA . PHE A 1 74 ? 18.323 15.505 -20.922 1.00 93.88 74 PHE A CA 1
ATOM 589 C C . PHE A 1 74 ? 17.185 16.359 -21.522 1.00 93.88 74 PHE A C 1
ATOM 591 O O . PHE A 1 74 ? 17.309 17.577 -21.595 1.00 93.88 74 PHE A O 1
ATOM 598 N N . TYR A 1 75 ? 16.070 15.735 -21.921 1.00 93.69 75 TYR A N 1
ATOM 599 C CA . TYR A 1 75 ? 14.965 16.403 -22.619 1.00 93.69 75 TYR A CA 1
ATOM 600 C C . TYR A 1 75 ? 13.719 16.637 -21.757 1.00 93.69 75 TYR A C 1
ATOM 602 O O . TYR A 1 75 ? 12.885 17.464 -22.119 1.00 93.69 75 TYR A O 1
ATOM 610 N N . ALA A 1 76 ? 13.560 15.919 -20.644 1.00 91.62 76 ALA A N 1
ATOM 611 C CA . ALA A 1 76 ? 12.350 15.972 -19.831 1.00 91.62 76 ALA A CA 1
ATOM 612 C C . ALA A 1 76 ? 12.645 15.741 -18.349 1.00 91.62 76 ALA A C 1
ATOM 614 O O . ALA A 1 76 ? 13.496 14.922 -17.987 1.00 91.62 76 ALA A O 1
ATOM 615 N N . LYS A 1 77 ? 11.882 16.434 -17.501 1.00 90.44 77 LYS A N 1
ATOM 616 C CA . LYS A 1 77 ? 11.851 16.174 -16.065 1.00 90.44 77 LYS A CA 1
ATOM 617 C C . LYS A 1 77 ? 11.223 14.818 -15.784 1.00 90.44 77 LYS A C 1
ATOM 619 O O . LYS A 1 77 ? 10.265 14.422 -16.446 1.00 90.44 77 LYS A O 1
ATOM 624 N N . GLY A 1 78 ? 11.784 14.128 -14.803 1.00 90.00 78 GLY A N 1
ATOM 625 C CA . GLY A 1 78 ? 11.228 12.901 -14.287 1.00 90.00 78 GLY A CA 1
ATOM 626 C C . GLY A 1 78 ? 9.894 13.161 -13.605 1.00 90.00 78 GLY A C 1
ATOM 627 O O . GLY A 1 78 ? 9.601 14.270 -13.148 1.00 90.00 78 GLY A O 1
ATOM 628 N N . PHE A 1 79 ? 9.071 12.126 -13.549 1.00 89.31 79 PHE A N 1
ATOM 629 C CA . PHE A 1 79 ? 7.799 12.166 -12.848 1.00 89.31 79 PHE A CA 1
ATOM 630 C C . PHE A 1 79 ? 7.858 11.269 -11.617 1.00 89.31 79 PHE A C 1
ATOM 632 O O . PHE A 1 79 ? 8.599 10.284 -11.558 1.00 89.31 79 PHE A O 1
ATOM 639 N N . LYS A 1 80 ? 7.072 11.643 -10.611 1.00 92.56 80 LYS A N 1
ATOM 640 C CA . LYS A 1 80 ? 6.933 10.909 -9.362 1.00 92.56 80 LYS A CA 1
ATOM 641 C C . LYS A 1 80 ? 5.469 10.583 -9.152 1.00 92.56 80 LYS A C 1
ATOM 643 O O . LYS A 1 80 ? 4.650 11.495 -9.071 1.00 92.56 80 LYS A O 1
ATOM 648 N N . THR A 1 81 ? 5.189 9.304 -8.966 1.00 93.69 81 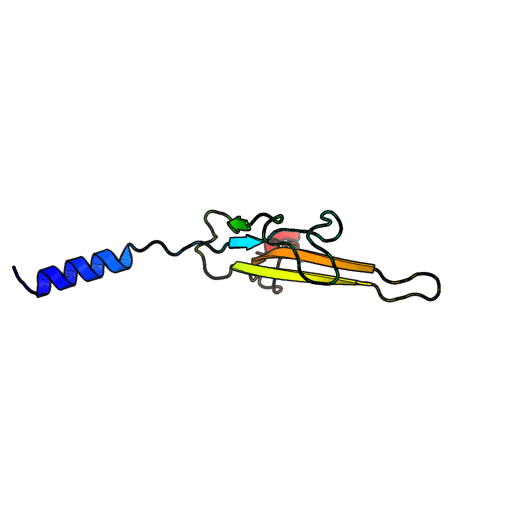THR A N 1
ATOM 649 C CA . THR A 1 81 ? 3.866 8.798 -8.625 1.00 93.69 81 THR A CA 1
ATOM 650 C C . THR A 1 81 ? 3.904 8.153 -7.251 1.00 93.69 81 THR A C 1
ATOM 652 O O . THR A 1 81 ? 4.823 7.401 -6.917 1.00 93.69 81 THR A O 1
ATOM 655 N N . VAL A 1 82 ? 2.890 8.430 -6.439 1.00 94.31 82 VAL A N 1
ATOM 656 C CA . VAL A 1 82 ? 2.692 7.823 -5.127 1.00 94.31 82 VAL A CA 1
ATOM 657 C C . VAL A 1 82 ? 1.346 7.122 -5.107 1.00 94.31 82 VAL A C 1
ATOM 659 O O . VAL A 1 82 ? 0.322 7.744 -5.363 1.00 94.31 82 VAL A O 1
ATOM 662 N N . ILE A 1 83 ? 1.352 5.843 -4.750 1.00 93.19 83 ILE A N 1
ATOM 663 C CA . ILE A 1 83 ? 0.147 5.024 -4.599 1.00 93.19 83 ILE A CA 1
ATOM 664 C C . ILE A 1 83 ? 0.098 4.535 -3.156 1.00 93.19 83 ILE A C 1
ATOM 666 O O . ILE A 1 83 ? 1.098 4.040 -2.630 1.00 93.19 83 ILE A O 1
ATOM 670 N N . ARG A 1 84 ? -1.049 4.689 -2.501 1.00 92.56 84 ARG A N 1
ATOM 671 C CA . ARG A 1 84 ? -1.330 4.138 -1.171 1.00 92.56 84 ARG A CA 1
ATOM 672 C C . ARG A 1 84 ? -2.421 3.095 -1.305 1.00 92.56 84 ARG A C 1
ATOM 674 O O . ARG A 1 84 ? -3.404 3.327 -2.005 1.00 92.56 84 ARG A O 1
ATOM 681 N N . SER A 1 85 ? -2.217 1.941 -0.690 1.00 91.94 85 SER A N 1
ATOM 682 C CA . SER A 1 85 ? -3.109 0.796 -0.854 1.00 91.94 85 SER A CA 1
ATOM 683 C C . SER A 1 85 ? -2.875 -0.263 0.220 1.00 91.94 85 SER A C 1
ATOM 685 O O . SER A 1 85 ? -1.899 -0.217 0.976 1.00 91.94 85 SER A O 1
ATOM 687 N N . CYS A 1 86 ? -3.790 -1.226 0.279 1.00 92.19 86 CYS A N 1
ATOM 688 C CA . CYS A 1 86 ? -3.609 -2.467 1.017 1.00 92.19 86 CYS A CA 1
ATOM 689 C C . CYS A 1 86 ? -2.578 -3.368 0.323 1.00 92.19 86 CYS A C 1
ATOM 691 O O . CYS A 1 86 ? -2.513 -3.430 -0.908 1.00 92.19 86 CYS A O 1
ATOM 693 N N . ALA A 1 87 ? -1.807 -4.099 1.122 1.00 91.62 87 ALA A N 1
ATOM 694 C CA . ALA A 1 87 ? -0.779 -5.023 0.663 1.00 91.62 87 ALA A CA 1
ATOM 695 C C . ALA A 1 87 ? -0.809 -6.326 1.451 1.00 91.62 87 ALA A C 1
ATOM 697 O O . ALA A 1 87 ? -1.248 -6.341 2.601 1.00 91.62 87 ALA A O 1
ATOM 698 N N . SER A 1 88 ? -0.259 -7.387 0.869 1.00 88.69 88 SER A N 1
ATOM 699 C CA . SER A 1 88 ? 0.052 -8.635 1.566 1.00 88.69 88 SER A CA 1
ATOM 700 C C . SER A 1 88 ? 1.528 -8.999 1.396 1.00 88.69 88 SER A C 1
ATOM 702 O O . SER A 1 88 ? 2.223 -8.534 0.481 1.00 88.69 88 SER A O 1
ATOM 704 N N . ARG A 1 89 ? 2.041 -9.823 2.315 1.00 86.25 89 ARG A N 1
ATOM 705 C CA . ARG A 1 89 ? 3.342 -10.476 2.146 1.00 86.25 89 ARG A CA 1
ATOM 706 C C . ARG A 1 89 ? 3.192 -11.731 1.295 1.00 86.25 89 ARG A C 1
ATOM 708 O O . ARG A 1 89 ? 2.799 -12.771 1.801 1.00 86.25 89 ARG A O 1
ATOM 715 N N . SER A 1 90 ? 3.658 -11.628 0.061 1.00 85.38 90 SER A N 1
ATOM 716 C CA . SER A 1 90 ? 3.834 -12.742 -0.862 1.00 85.38 90 SER A CA 1
ATOM 717 C C . SER A 1 90 ? 5.226 -13.380 -0.717 1.00 85.38 90 SER A C 1
ATOM 719 O O . SER A 1 90 ? 6.154 -12.787 -0.150 1.00 85.38 90 SER A O 1
ATOM 721 N N . THR A 1 91 ? 5.430 -14.562 -1.305 1.00 84.00 91 THR A N 1
ATOM 722 C CA . THR A 1 91 ? 6.763 -15.200 -1.393 1.00 84.00 91 THR A CA 1
ATOM 723 C C . THR A 1 91 ? 7.777 -14.369 -2.185 1.00 84.00 91 THR A C 1
ATOM 725 O O . THR A 1 91 ? 8.981 -14.503 -1.979 1.00 84.00 91 THR A O 1
ATOM 728 N N . LEU A 1 92 ? 7.299 -13.469 -3.049 1.00 84.69 92 LEU A N 1
ATOM 729 C CA . LEU A 1 92 ? 8.112 -12.569 -3.869 1.00 84.69 92 LEU A CA 1
ATOM 730 C C . LEU A 1 92 ? 8.369 -11.207 -3.201 1.00 84.69 92 LEU A C 1
ATOM 732 O O . LEU A 1 92 ? 9.035 -10.354 -3.786 1.00 84.69 92 LEU A O 1
ATOM 736 N N . GLY A 1 93 ? 7.848 -10.986 -1.992 1.00 86.50 93 GLY A N 1
ATOM 737 C CA . GLY A 1 93 ? 7.945 -9.719 -1.269 1.00 86.50 93 GLY A CA 1
ATOM 738 C C . GLY A 1 93 ? 6.577 -9.105 -0.982 1.00 86.50 93 GLY A C 1
ATOM 739 O O . GLY A 1 93 ? 5.587 -9.809 -0.813 1.00 86.50 93 GLY A O 1
ATOM 740 N N . VAL A 1 94 ? 6.511 -7.779 -0.893 1.00 88.00 94 VAL A N 1
ATOM 741 C CA . VAL A 1 94 ? 5.252 -7.067 -0.628 1.00 88.00 94 VAL A CA 1
ATOM 742 C C . VAL A 1 94 ? 4.515 -6.845 -1.944 1.00 88.00 94 VAL A C 1
ATOM 744 O O . VAL A 1 94 ? 5.065 -6.228 -2.858 1.00 88.00 94 VAL A O 1
ATOM 747 N N . ALA A 1 95 ? 3.283 -7.338 -2.032 1.00 84.38 95 ALA A N 1
ATOM 748 C CA . ALA A 1 95 ? 2.458 -7.229 -3.225 1.00 84.38 95 ALA A CA 1
ATOM 749 C C . ALA A 1 95 ? 1.184 -6.424 -2.937 1.00 84.38 95 ALA A C 1
ATOM 751 O O . ALA A 1 95 ? 0.535 -6.591 -1.903 1.00 84.38 95 ALA A O 1
ATOM 752 N N . GLN A 1 96 ? 0.832 -5.536 -3.868 1.00 84.50 96 GLN A N 1
ATOM 753 C CA . GLN A 1 96 ? -0.460 -4.854 -3.882 1.00 84.50 96 GLN A CA 1
ATOM 754 C C . GLN A 1 96 ? -1.487 -5.796 -4.528 1.00 84.50 96 GLN A C 1
ATOM 756 O O . GLN A 1 96 ? -1.745 -5.710 -5.727 1.00 84.50 96 GLN A O 1
ATOM 761 N N . GLY A 1 97 ? -2.011 -6.736 -3.738 1.00 81.44 97 GLY A N 1
ATOM 762 C CA . GLY A 1 97 ? -2.873 -7.821 -4.216 1.00 81.44 97 GLY A CA 1
ATOM 763 C C . GLY A 1 97 ? -2.087 -9.012 -4.772 1.00 81.44 97 GLY A C 1
ATOM 764 O O . GLY A 1 97 ? -0.897 -9.165 -4.503 1.00 81.44 97 GLY A O 1
ATOM 765 N N . CYS A 1 98 ? -2.758 -9.862 -5.547 1.00 81.62 98 CYS A N 1
ATOM 766 C CA . CYS A 1 98 ? -2.159 -11.074 -6.097 1.00 81.62 98 CYS A CA 1
ATOM 767 C C . CYS A 1 98 ? -1.375 -10.789 -7.380 1.00 81.62 98 CYS A C 1
ATOM 769 O O . CYS A 1 98 ? -1.860 -10.119 -8.297 1.00 81.62 98 CYS A O 1
ATOM 771 N N . ARG A 1 99 ? -0.169 -11.348 -7.474 1.00 84.00 99 ARG A N 1
ATOM 772 C CA . ARG A 1 99 ? 0.617 -11.359 -8.706 1.00 84.00 99 ARG A CA 1
ATOM 773 C C . ARG A 1 99 ? 0.383 -12.670 -9.443 1.00 84.00 99 ARG A C 1
ATOM 775 O O . ARG A 1 99 ? 0.582 -13.739 -8.874 1.00 84.00 99 ARG A O 1
ATOM 782 N N . TYR A 1 100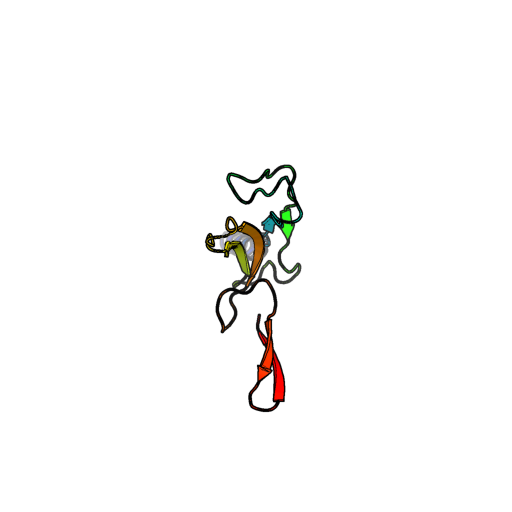 ? 0.016 -12.566 -10.713 1.00 88.06 100 TYR A N 1
ATOM 783 C CA . TYR A 1 100 ? -0.212 -13.709 -11.592 1.00 88.06 100 TYR A CA 1
ATOM 784 C C . TYR A 1 100 ? 0.972 -13.874 -12.540 1.00 88.06 100 TYR A C 1
ATOM 786 O O . TYR A 1 100 ? 1.436 -12.896 -13.133 1.00 88.06 100 TYR A O 1
ATOM 794 N N . PHE A 1 101 ? 1.472 -15.096 -12.673 1.00 89.69 101 PHE A N 1
ATOM 795 C CA . PHE A 1 101 ? 2.486 -15.453 -13.660 1.00 89.69 101 PHE A CA 1
ATOM 796 C C . PHE A 1 101 ? 2.352 -16.924 -14.052 1.00 89.69 101 PHE A C 1
ATOM 798 O O . PHE A 1 101 ? 1.679 -17.701 -13.378 1.00 89.69 101 PHE A O 1
ATOM 805 N N . VAL A 1 102 ? 2.991 -17.290 -15.160 1.00 94.06 102 VAL A N 1
ATOM 806 C CA . VAL A 1 102 ? 3.083 -18.678 -15.613 1.00 94.06 102 VAL A CA 1
ATOM 807 C C . VAL A 1 102 ? 4.439 -19.222 -15.184 1.00 94.06 102 VAL A C 1
ATOM 809 O O . VAL A 1 102 ? 5.463 -18.599 -15.465 1.00 94.06 102 VAL A O 1
ATOM 812 N N . ASP A 1 103 ? 4.431 -20.340 -14.464 1.00 92.31 103 ASP A N 1
ATOM 813 C CA . ASP A 1 103 ? 5.644 -21.012 -13.996 1.00 92.31 103 ASP A CA 1
ATOM 814 C C . ASP A 1 103 ? 6.371 -21.747 -15.140 1.00 92.31 103 ASP A C 1
ATOM 816 O O . ASP A 1 103 ? 5.831 -21.919 -16.235 1.00 92.31 103 ASP A O 1
ATOM 820 N N . GLU A 1 104 ? 7.586 -22.235 -14.887 1.00 93.25 104 GLU A N 1
ATOM 821 C CA . GLU A 1 104 ? 8.431 -22.934 -15.869 1.00 93.25 104 GLU A CA 1
ATOM 822 C C . GLU A 1 104 ? 7.765 -24.191 -16.459 1.00 93.25 104 GLU A C 1
ATOM 824 O O . GLU A 1 104 ? 8.066 -24.595 -17.582 1.00 93.25 104 GLU A O 1
ATOM 829 N N . VAL A 1 105 ? 6.822 -24.789 -15.724 1.00 94.69 105 VAL A N 1
ATOM 830 C CA . VAL A 1 105 ? 6.051 -25.977 -16.137 1.00 94.69 105 VAL A CA 1
ATOM 831 C C . VAL A 1 105 ? 4.726 -25.604 -16.831 1.00 94.69 105 VAL A C 1
ATOM 833 O O . VAL A 1 105 ? 3.936 -26.476 -17.183 1.00 94.69 105 VAL A O 1
ATOM 836 N N . GLY A 1 106 ? 4.455 -24.311 -17.044 1.00 94.00 106 GLY A N 1
ATOM 837 C CA . GLY A 1 106 ? 3.239 -23.830 -17.709 1.00 94.00 106 GLY A CA 1
ATOM 838 C C . GLY A 1 106 ? 2.006 -23.729 -16.805 1.00 94.00 106 GLY A C 1
ATOM 839 O O . GLY A 1 106 ? 0.891 -23.639 -17.312 1.00 94.00 106 GLY A O 1
ATOM 840 N N . LEU A 1 107 ? 2.180 -23.763 -15.481 1.00 95.19 107 LEU A N 1
ATOM 841 C CA . LEU A 1 107 ? 1.083 -23.605 -14.523 1.00 95.19 107 LEU A CA 1
ATOM 842 C C . LEU A 1 107 ? 0.812 -22.125 -14.252 1.00 95.19 107 LEU A C 1
ATOM 844 O O . LEU A 1 107 ? 1.742 -21.351 -14.032 1.00 95.19 107 LEU A O 1
ATOM 848 N N . GLU A 1 108 ? -0.463 -21.744 -14.226 1.00 93.56 108 GLU A N 1
ATOM 849 C CA . GLU A 1 108 ? -0.883 -20.422 -13.767 1.00 93.56 108 GLU A CA 1
ATOM 850 C C . GLU A 1 108 ? -0.768 -20.359 -12.243 1.00 93.56 108 GLU A C 1
ATOM 852 O O . GLU A 1 108 ? -1.454 -21.081 -11.517 1.00 93.56 108 GLU A O 1
ATOM 857 N N . VAL A 1 109 ? 0.120 -19.496 -11.756 1.00 90.56 109 VAL A N 1
ATOM 858 C CA . VAL A 1 109 ? 0.369 -19.308 -10.329 1.00 90.56 109 VAL A CA 1
ATOM 859 C C . VAL A 1 109 ? -0.083 -17.912 -9.928 1.00 90.56 109 VAL A C 1
ATOM 861 O O . VAL A 1 109 ? 0.303 -16.910 -10.534 1.00 90.56 109 VAL A O 1
ATOM 864 N N . ALA A 1 110 ? -0.896 -17.855 -8.876 1.00 86.62 110 ALA A N 1
ATOM 865 C CA . ALA A 1 110 ? -1.259 -16.629 -8.183 1.00 86.62 110 ALA A CA 1
ATOM 866 C C . ALA A 1 110 ? -0.520 -16.588 -6.844 1.00 86.62 110 ALA A C 1
ATOM 868 O O . ALA A 1 110 ? -0.662 -17.498 -6.029 1.00 86.62 110 ALA A O 1
ATOM 869 N N . VAL A 1 111 ? 0.273 -15.540 -6.623 1.00 83.69 111 VAL A N 1
ATOM 870 C CA . VAL A 1 111 ? 0.978 -15.329 -5.355 1.00 83.69 111 VAL A CA 1
ATOM 871 C C . VAL A 1 111 ? 0.463 -14.056 -4.702 1.00 83.69 111 VAL A C 1
ATOM 873 O O . VAL A 1 111 ? 0.592 -12.964 -5.261 1.00 83.69 111 VAL A O 1
ATOM 876 N N . CYS A 1 112 ? -0.093 -14.236 -3.511 1.00 77.44 112 CYS A N 1
ATOM 877 C CA . CYS A 1 112 ? -0.541 -13.227 -2.567 1.00 77.44 112 CYS A CA 1
ATOM 878 C C . CYS A 1 112 ? 0.077 -13.598 -1.200 1.00 77.44 112 CYS A C 1
ATOM 880 O O . CYS A 1 112 ? 0.252 -12.660 -0.399 1.00 77.44 112 CYS A O 1
#

Foldseek 3Di:
DDPVVVVVVVVVVVVPDDDDFDKWFWDKCVPDPQPNLDDDHDPVPTDTDGAPVVCSSPPFKDKDKDWDWDPDDPVGHIDIMITIAMWGQWPVGIDRAWDWDQDPVRDIDTTD

Organism: NCBI:txid392033

pLDDT: mean 88.13, std 5.92, range [62.19, 95.19]

Sequence (112 aa):
MNTLFILFFVLVYIIQIPVDGIQCYQCSSEEDEFCPAFGKFDETKNALVDCFSLESYVPGHMCMKMVKESYDTFYAKGFKTVIRSCASRSTLGVAQGCRYFVDEVGLEVAVC

Radius of gyration: 21.45 Å; chains: 1; bounding box: 39×42×66 Å